Protein AF-A0A553I085-F1 (afdb_monomer_lite)

Radius of gyration: 16.84 Å; chains: 1; bounding box: 34×28×53 Å

Foldseek 3Di:
DKEWEWEAEPLRHTDPAQGWIWDDLCPPPAPPDWYKYWYKYFLADDPQQLVQCVQHQDDVPRDGDPSLVPDDPVSSNRGGSNDPFHAPDSVPGLCDTPCVPGMDGPDMDTDNDPVVSVVVRLVSLVNDPPVSSVVVVVVVPDSRDGTDDDDD

Secondary structure (DSSP, 8-state):
-EEEEEEE-TTS-EEEEEEEEE--TTTT-TTT--EEEEEEEESB--HHHHHHHTTSPPPTT----HHHHTS-HHHHHTSBSS-----S-GGGGGGSSS-TTSEEEEEEEEES-HHHHHHHHHHHHTTS-HHHHHHHHHHHH-TT--S-----

pLDDT: mean 77.74, std 12.59, range [33.53, 89.38]

Structure (mmCIF, N/CA/C/O backbone):
data_AF-A0A553I085-F1
#
_entry.id   AF-A0A553I085-F1
#
loop_
_atom_site.group_PDB
_atom_site.id
_atom_site.type_symbol
_atom_site.label_atom_id
_atom_site.label_alt_id
_atom_site.label_comp_id
_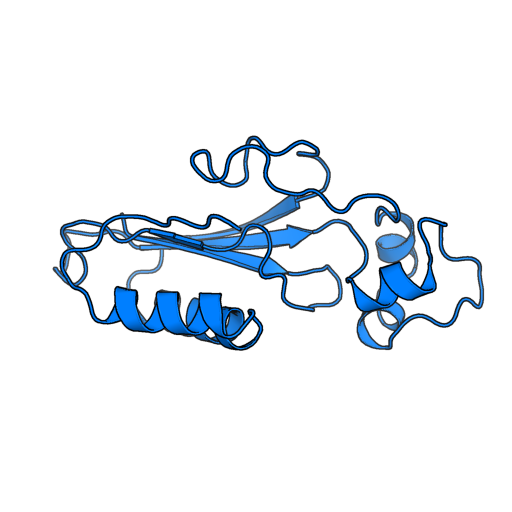atom_site.label_asym_id
_atom_site.label_entity_id
_atom_site.label_seq_id
_atom_site.pdbx_PDB_ins_code
_atom_site.Cartn_x
_atom_site.Cartn_y
_atom_site.Cartn_z
_atom_site.occupancy
_atom_site.B_iso_or_equiv
_atom_site.auth_seq_id
_atom_site.auth_comp_id
_atom_site.auth_asym_id
_atom_site.auth_atom_id
_atom_site.pdbx_PDB_model_num
ATOM 1 N N . MET A 1 1 ? -1.847 -0.517 20.542 1.00 79.69 1 MET A N 1
ATOM 2 C CA . MET A 1 1 ? -1.620 0.330 19.356 1.00 79.69 1 MET A CA 1
ATOM 3 C C . MET A 1 1 ? -2.515 -0.139 18.221 1.00 79.69 1 MET A C 1
ATOM 5 O O . MET A 1 1 ? -2.589 -1.344 18.010 1.00 79.69 1 MET A O 1
ATOM 9 N N . CYS A 1 2 ? -3.238 0.767 17.563 1.00 84.94 2 CYS A N 1
ATOM 10 C CA . CYS A 1 2 ? -3.853 0.484 16.271 1.00 84.94 2 CYS A CA 1
ATOM 11 C C . CYS A 1 2 ? -2.806 0.691 15.175 1.00 84.94 2 CYS A C 1
ATOM 13 O O . CYS A 1 2 ? -2.161 1.737 15.137 1.00 84.94 2 CYS A O 1
ATOM 15 N N . ASN A 1 3 ? -2.661 -0.273 14.277 1.00 86.56 3 ASN A N 1
ATOM 16 C CA . ASN A 1 3 ? -1.740 -0.195 13.149 1.00 86.56 3 ASN A CA 1
ATOM 17 C C . ASN A 1 3 ? -2.532 -0.220 11.855 1.00 86.56 3 ASN A C 1
ATOM 19 O O . ASN A 1 3 ? -3.437 -1.028 11.709 1.00 86.56 3 ASN A O 1
ATOM 23 N N . PHE A 1 4 ? -2.167 0.615 10.897 1.00 87.31 4 PHE A N 1
ATOM 24 C CA . PHE A 1 4 ? -2.707 0.581 9.547 1.00 87.31 4 PHE A CA 1
ATOM 25 C C . PHE A 1 4 ? -1.549 0.581 8.577 1.00 87.31 4 PHE A C 1
ATOM 27 O O . PHE A 1 4 ? -0.594 1.339 8.739 1.00 87.31 4 PHE A O 1
ATOM 34 N N . TRP A 1 5 ? -1.630 -0.241 7.543 1.00 86.75 5 TRP A N 1
ATOM 35 C CA . TRP A 1 5 ? -0.644 -0.205 6.485 1.00 86.75 5 TRP A CA 1
ATOM 36 C C . TRP A 1 5 ? -1.248 -0.518 5.134 1.00 86.75 5 TRP A C 1
ATOM 38 O O . TRP A 1 5 ? -2.017 -1.461 4.965 1.00 86.75 5 TRP A O 1
ATOM 48 N N . ALA A 1 6 ? -0.861 0.271 4.142 1.00 84.88 6 ALA A N 1
ATOM 49 C CA . ALA A 1 6 ? -1.241 0.029 2.766 1.00 84.88 6 ALA A CA 1
ATOM 50 C C . ALA A 1 6 ? -0.002 -0.013 1.888 1.00 84.88 6 ALA A C 1
ATOM 52 O O . ALA A 1 6 ? 0.972 0.713 2.097 1.00 84.88 6 ALA A O 1
ATOM 53 N N . THR A 1 7 ? -0.070 -0.874 0.887 1.00 83.12 7 THR A N 1
ATOM 54 C CA . THR A 1 7 ? 0.963 -1.028 -0.122 1.00 83.12 7 THR A CA 1
ATOM 55 C C . THR A 1 7 ? 0.496 -0.415 -1.430 1.00 83.12 7 THR A C 1
ATOM 57 O O . THR A 1 7 ? -0.664 -0.549 -1.831 1.00 83.12 7 THR A O 1
ATOM 60 N N . SER A 1 8 ? 1.416 0.217 -2.137 1.00 87.25 8 SER A N 1
ATOM 61 C CA . SER A 1 8 ? 1.215 0.683 -3.501 1.00 87.25 8 SER A CA 1
ATOM 62 C C . SER A 1 8 ? 2.361 0.222 -4.394 1.00 87.25 8 SER A C 1
ATOM 64 O O . SER A 1 8 ? 3.411 -0.219 -3.934 1.00 87.25 8 SER A O 1
ATOM 66 N N . PHE A 1 9 ? 2.150 0.279 -5.700 1.00 87.50 9 PHE A N 1
ATOM 67 C CA . PHE A 1 9 ? 3.204 0.181 -6.699 1.00 87.50 9 PHE A CA 1
ATOM 68 C C . PHE A 1 9 ? 3.815 1.570 -6.933 1.00 87.50 9 PHE A C 1
ATOM 70 O O . PHE A 1 9 ? 3.154 2.574 -6.666 1.00 87.50 9 PHE A O 1
ATOM 77 N N . PRO A 1 10 ? 5.022 1.668 -7.516 1.00 88.25 10 PRO A N 1
ATOM 78 C CA . PRO A 1 10 ? 5.696 2.948 -7.752 1.00 88.25 10 PRO A CA 1
ATOM 79 C C . PRO A 1 10 ? 4.874 3.872 -8.647 1.00 88.25 10 PRO A C 1
ATOM 81 O O . PRO A 1 10 ? 4.915 5.084 -8.514 1.00 88.25 10 PRO A O 1
ATOM 84 N N . CYS A 1 11 ? 4.067 3.287 -9.534 1.00 86.94 11 CYS A N 1
ATOM 85 C CA . CYS A 1 11 ? 3.136 4.000 -10.400 1.00 86.94 11 CYS A CA 1
ATOM 86 C C . CYS A 1 11 ? 1.874 4.523 -9.688 1.00 86.94 11 CYS A C 1
ATOM 88 O O . CYS A 1 11 ? 0.915 4.896 -10.359 1.00 86.94 11 CYS A O 1
ATOM 90 N N . GLY A 1 12 ? 1.810 4.452 -8.355 1.00 86.75 12 GLY A N 1
ATOM 91 C CA . GLY A 1 12 ? 0.662 4.872 -7.548 1.00 86.75 12 GLY A CA 1
ATOM 92 C C . GLY A 1 12 ? -0.513 3.893 -7.545 1.00 86.75 12 GLY A C 1
ATOM 93 O O . GLY A 1 12 ? -1.499 4.123 -6.848 1.00 86.75 12 GLY A O 1
ATOM 94 N N . CYS A 1 13 ? -0.430 2.783 -8.289 1.00 85.50 13 CYS A N 1
ATOM 95 C CA . CYS A 1 13 ? -1.480 1.772 -8.242 1.00 85.50 13 CYS A CA 1
ATOM 96 C C . CYS A 1 13 ? -1.536 1.153 -6.838 1.00 85.50 13 CYS A C 1
ATOM 98 O O . CYS A 1 13 ? -0.497 0.759 -6.311 1.00 85.50 13 CYS A O 1
ATOM 100 N N . PRO A 1 14 ? -2.722 1.016 -6.238 1.00 80.94 14 PRO A N 1
ATOM 101 C CA . PRO A 1 14 ? -2.883 0.303 -4.978 1.00 80.94 14 PRO A CA 1
ATOM 102 C C . PRO A 1 14 ? -2.518 -1.174 -5.160 1.00 80.94 14 PRO A C 1
ATOM 104 O O . PRO A 1 14 ? -2.753 -1.775 -6.213 1.00 80.94 14 PRO A O 1
ATOM 107 N N . SER A 1 15 ? -1.979 -1.776 -4.110 1.00 78.25 15 SER A N 1
ATOM 108 C CA . SER A 1 15 ? -1.871 -3.221 -3.981 1.00 78.25 15 SER A CA 1
ATOM 109 C C . SER A 1 15 ? -2.639 -3.645 -2.741 1.00 78.25 15 SER A C 1
ATOM 111 O O . SER A 1 15 ? -2.481 -3.062 -1.672 1.00 78.25 15 SER A O 1
ATOM 113 N N . TRP A 1 16 ? -3.466 -4.678 -2.876 1.00 72.44 16 TRP A N 1
ATOM 114 C CA . TRP A 1 16 ? -4.076 -5.324 -1.716 1.00 72.44 16 TRP A CA 1
ATOM 115 C C . TRP A 1 16 ? -3.106 -6.298 -1.047 1.00 72.44 16 TRP A C 1
ATOM 117 O O . TRP A 1 16 ? -3.158 -6.480 0.168 1.00 72.44 16 TRP A O 1
ATOM 127 N N . ARG A 1 17 ? -2.190 -6.899 -1.825 1.00 72.31 17 ARG A N 1
ATOM 128 C CA . ARG A 1 17 ? -1.168 -7.798 -1.285 1.00 72.31 17 ARG A CA 1
ATOM 129 C C . ARG A 1 17 ? -0.394 -7.030 -0.238 1.00 72.31 17 ARG A C 1
ATOM 131 O O . ARG A 1 17 ? 0.045 -5.924 -0.540 1.00 72.31 17 ARG A O 1
ATOM 138 N N . ASN A 1 18 ? -0.216 -7.622 0.938 1.00 72.56 18 ASN A N 1
ATOM 139 C CA . ASN A 1 18 ? 0.640 -7.088 1.992 1.00 72.56 18 ASN A CA 1
ATOM 140 C C . ASN A 1 18 ? 0.133 -5.819 2.697 1.00 72.56 18 ASN A C 1
ATOM 142 O O . ASN A 1 18 ? 0.889 -5.174 3.416 1.00 72.56 18 ASN A O 1
ATOM 146 N N . SER A 1 19 ? -1.149 -5.485 2.536 1.00 80.38 19 SER A N 1
ATOM 147 C CA . SER A 1 19 ? -1.811 -4.385 3.245 1.00 80.38 19 SER A CA 1
ATOM 148 C C . SER A 1 19 ? -2.740 -4.906 4.349 1.00 80.38 19 SER A C 1
ATOM 150 O O . SER A 1 19 ? -3.299 -5.998 4.235 1.00 80.38 19 SER A O 1
ATOM 152 N N . GLY A 1 20 ? -2.934 -4.148 5.426 1.00 83.06 20 GLY A N 1
ATOM 153 C CA . GLY A 1 20 ? -3.666 -4.627 6.599 1.00 83.06 20 GLY A CA 1
ATOM 154 C C . GLY A 1 20 ? -3.842 -3.582 7.696 1.00 83.06 20 GLY A C 1
ATOM 155 O O . GLY A 1 20 ? -3.395 -2.444 7.575 1.00 83.06 20 GLY A O 1
ATOM 156 N N . TYR A 1 21 ? -4.558 -3.969 8.747 1.00 84.69 21 TYR A N 1
ATOM 157 C CA . TYR A 1 21 ? -4.852 -3.116 9.892 1.00 84.69 21 TYR A CA 1
ATOM 158 C C . TYR A 1 21 ? -5.069 -3.928 11.176 1.00 84.69 21 TYR A C 1
ATOM 160 O O . TYR A 1 21 ? -5.834 -4.887 11.218 1.00 84.69 21 TYR A O 1
ATOM 168 N N . GLU A 1 22 ? -4.471 -3.508 12.274 1.00 84.25 22 GLU A N 1
ATOM 169 C CA . GLU A 1 22 ? -4.657 -4.128 13.578 1.00 84.25 22 GLU A CA 1
ATOM 170 C C . GLU A 1 22 ? -5.330 -3.138 14.506 1.00 84.25 22 GLU A C 1
ATOM 172 O O . GLU A 1 22 ? -4.883 -2.003 14.645 1.00 84.25 22 GLU A O 1
ATOM 177 N N . TYR A 1 23 ? -6.395 -3.575 15.167 1.00 83.75 23 TYR A N 1
ATOM 178 C CA . TYR A 1 23 ? -7.026 -2.793 16.218 1.00 83.75 23 TYR A CA 1
ATOM 179 C C . TYR A 1 23 ? -6.479 -3.180 17.590 1.00 83.75 23 TYR A C 1
ATOM 181 O O . TYR A 1 23 ? -6.323 -4.363 17.904 1.00 83.75 23 TYR A O 1
ATOM 189 N N . CYS A 1 24 ? -6.214 -2.167 18.414 1.00 82.19 24 CYS A N 1
ATOM 190 C CA . CYS A 1 24 ? -5.946 -2.343 19.836 1.00 82.19 24 CYS A CA 1
ATOM 191 C C . CYS A 1 24 ? -7.244 -2.619 20.606 1.00 82.19 24 CYS A C 1
ATOM 193 O O . CYS A 1 24 ? -8.333 -2.290 20.141 1.00 82.19 24 CYS A O 1
ATOM 195 N N . ALA A 1 25 ? -7.118 -3.162 21.819 1.00 81.50 25 ALA A N 1
ATOM 196 C CA . ALA A 1 25 ? -8.258 -3.366 22.715 1.00 81.50 25 ALA A CA 1
ATOM 197 C C . ALA A 1 25 ? -8.946 -2.047 23.123 1.00 81.50 25 ALA A C 1
ATOM 199 O O . ALA A 1 25 ? -10.161 -2.016 23.241 1.00 81.50 25 ALA A O 1
ATOM 200 N N . HIS A 1 26 ? -8.165 -0.974 23.267 1.00 79.19 26 HIS A N 1
ATOM 201 C CA . HIS A 1 26 ? -8.597 0.356 23.715 1.00 79.19 26 HIS A CA 1
ATOM 202 C C . HIS A 1 26 ? -8.947 1.293 22.543 1.00 79.19 26 HIS A C 1
ATOM 204 O O . HIS A 1 26 ? -8.699 2.497 22.585 1.00 79.19 26 HIS A O 1
ATOM 210 N N . ARG A 1 27 ? -9.414 0.751 21.408 1.00 78.62 27 ARG A N 1
ATOM 211 C CA . ARG A 1 27 ? -9.651 1.556 20.200 1.00 78.62 27 ARG A CA 1
ATOM 212 C C . ARG A 1 27 ? -10.793 2.545 20.448 1.00 78.62 27 ARG A C 1
ATOM 214 O O . ARG A 1 27 ? -11.932 2.132 20.639 1.00 78.62 27 ARG A O 1
ATOM 221 N N . GLY A 1 28 ? -10.499 3.838 20.320 1.00 68.69 28 GLY A N 1
ATOM 222 C CA . GLY A 1 28 ? -11.465 4.916 20.552 1.00 68.69 28 GLY A CA 1
ATOM 223 C C . GLY A 1 28 ? -11.486 5.434 21.991 1.00 68.69 28 GLY A C 1
ATOM 224 O O . GLY A 1 28 ? -12.260 6.339 22.276 1.00 68.69 28 GLY A O 1
ATOM 225 N N . GLU A 1 29 ? -10.637 4.897 22.871 1.00 76.94 29 GLU A N 1
ATOM 226 C CA . GLU A 1 29 ? -10.378 5.461 24.197 1.00 76.94 29 GLU A CA 1
ATOM 227 C C . GLU A 1 29 ? -9.230 6.475 24.095 1.00 76.94 29 GLU A C 1
ATOM 229 O O . GLU A 1 29 ? -8.108 6.137 23.698 1.00 76.94 29 GLU A O 1
ATOM 234 N N . GLU A 1 30 ? -9.527 7.737 24.407 1.00 70.50 30 GLU A N 1
ATOM 235 C CA . GLU A 1 30 ? -8.578 8.846 24.307 1.00 70.50 30 GLU A CA 1
ATOM 236 C C . GLU A 1 30 ? -7.384 8.634 25.254 1.00 70.50 30 GLU A C 1
ATOM 238 O O . GLU A 1 30 ? -7.542 8.236 26.406 1.00 70.50 30 GLU A O 1
ATOM 243 N N . GLY A 1 31 ? -6.164 8.830 24.746 1.00 73.25 31 GLY A N 1
ATOM 244 C CA . GLY A 1 31 ? -4.924 8.666 25.515 1.00 73.25 31 GLY A CA 1
ATOM 245 C C . GLY A 1 31 ? -4.470 7.220 25.777 1.00 73.25 31 GLY A C 1
ATOM 246 O O . GLY A 1 31 ? -3.312 7.018 26.135 1.00 73.25 31 GLY A O 1
ATOM 247 N N . LEU A 1 32 ? -5.315 6.206 25.548 1.00 79.50 32 LEU A N 1
ATOM 248 C CA . LEU A 1 32 ? -5.002 4.797 25.854 1.00 79.50 32 LEU A CA 1
ATOM 249 C C . LEU A 1 32 ? -4.588 3.960 24.635 1.00 79.50 32 LEU A C 1
ATOM 251 O O . LEU A 1 32 ? -4.077 2.845 24.778 1.00 79.50 32 LEU A O 1
ATOM 255 N N . CYS A 1 33 ? -4.769 4.479 23.419 1.00 78.06 33 CYS A N 1
ATOM 256 C CA . CYS A 1 33 ? -4.350 3.791 22.206 1.00 78.06 33 CYS A CA 1
ATOM 257 C C . CYS A 1 33 ? -3.626 4.711 21.224 1.00 78.06 33 CYS A C 1
ATOM 259 O O . CYS A 1 33 ? -4.186 5.661 20.692 1.00 78.06 33 CYS A O 1
ATOM 261 N N . THR A 1 34 ? -2.377 4.364 20.918 1.00 84.75 34 THR A N 1
ATOM 262 C CA . THR A 1 34 ? -1.603 4.988 19.843 1.00 84.75 34 THR A CA 1
ATOM 263 C C . THR A 1 34 ? -2.040 4.461 18.481 1.00 84.75 34 THR A C 1
ATOM 265 O O . THR A 1 34 ? -2.357 3.273 18.351 1.00 84.75 34 THR A O 1
ATOM 268 N N . VAL A 1 35 ? -2.028 5.318 17.458 1.00 86.69 35 VAL A N 1
ATOM 269 C CA . VAL A 1 35 ? -2.345 4.950 16.072 1.00 86.69 35 VAL A CA 1
ATOM 270 C C . VAL A 1 35 ? -1.108 5.147 15.201 1.00 86.69 35 VAL A C 1
ATOM 272 O O . VAL A 1 35 ? -0.473 6.197 15.239 1.00 86.69 35 VAL A O 1
ATOM 275 N N . THR A 1 36 ? -0.743 4.128 14.426 1.00 88.75 36 THR A N 1
ATOM 276 C CA . THR A 1 36 ? 0.393 4.185 13.497 1.00 88.75 36 THR A CA 1
ATOM 277 C C . THR A 1 36 ? -0.062 3.846 12.091 1.00 88.75 36 THR A C 1
ATOM 279 O O . THR A 1 36 ? -0.778 2.867 11.875 1.00 88.75 36 THR A O 1
ATOM 282 N N . LEU A 1 37 ? 0.381 4.647 11.130 1.00 88.50 37 LEU A N 1
ATOM 283 C CA . LEU A 1 37 ? 0.120 4.465 9.717 1.00 88.50 37 LEU A CA 1
ATOM 284 C C . LEU A 1 37 ? 1.435 4.243 8.979 1.00 88.50 37 LEU A C 1
ATOM 286 O O . LEU A 1 37 ? 2.349 5.061 9.047 1.00 88.50 37 LEU A O 1
ATOM 290 N N . LYS A 1 38 ? 1.522 3.128 8.258 1.00 87.25 38 LYS A N 1
ATOM 291 C CA . LYS A 1 38 ? 2.710 2.739 7.502 1.00 87.25 38 LYS A CA 1
ATOM 292 C C . LYS A 1 38 ? 2.388 2.671 6.017 1.00 87.25 38 LYS A C 1
ATOM 294 O O . LYS A 1 38 ? 1.488 1.948 5.583 1.00 87.25 38 LYS A O 1
ATOM 299 N N . LYS A 1 39 ? 3.126 3.428 5.215 1.00 87.38 39 LYS A N 1
ATOM 300 C CA . LYS A 1 39 ? 2.994 3.431 3.757 1.00 87.38 39 LYS A CA 1
ATOM 301 C C . LYS A 1 39 ? 4.120 2.596 3.177 1.00 87.38 39 LYS A C 1
ATOM 303 O O . LYS A 1 39 ? 5.291 2.869 3.430 1.00 87.38 39 LYS A O 1
ATOM 308 N N . TYR A 1 40 ? 3.768 1.601 2.376 1.00 85.88 40 TYR A N 1
ATOM 309 C CA . TYR A 1 40 ? 4.732 0.729 1.718 1.00 85.88 40 TYR A CA 1
ATOM 310 C C . TYR A 1 40 ? 4.649 0.863 0.201 1.00 85.88 40 TYR A C 1
ATOM 312 O O . TYR A 1 40 ? 3.563 0.993 -0.362 1.00 85.88 40 TYR A O 1
ATOM 320 N N . VAL A 1 41 ? 5.794 0.768 -0.469 1.00 86.25 41 VAL A N 1
ATOM 321 C CA . VAL A 1 41 ? 5.893 0.758 -1.930 1.00 86.25 41 VAL A CA 1
ATOM 322 C C . VAL A 1 41 ? 6.597 -0.504 -2.405 1.00 86.25 41 VAL A C 1
ATOM 324 O O . VAL A 1 41 ? 7.689 -0.846 -1.953 1.00 86.25 41 VAL A O 1
ATOM 327 N N . TRP A 1 42 ? 5.978 -1.185 -3.359 1.00 84.31 42 TRP A N 1
ATOM 328 C CA . TRP A 1 42 ? 6.554 -2.300 -4.094 1.00 84.31 42 TRP A CA 1
ATOM 329 C C . TRP A 1 42 ? 7.605 -1.820 -5.098 1.00 84.31 42 TRP A C 1
ATOM 331 O O . TRP A 1 42 ? 7.317 -0.965 -5.917 1.00 84.31 42 TRP A O 1
ATOM 341 N N . LYS A 1 43 ? 8.787 -2.428 -5.158 1.00 85.44 43 LYS A N 1
ATOM 342 C CA . LYS A 1 43 ? 9.793 -2.241 -6.223 1.00 85.44 43 LYS A CA 1
ATOM 343 C C . LYS A 1 43 ? 9.571 -3.222 -7.380 1.00 85.44 43 LYS A C 1
ATOM 345 O O . LYS A 1 43 ? 10.485 -3.901 -7.843 1.00 85.44 43 LYS A O 1
ATOM 350 N N . THR A 1 44 ? 8.330 -3.324 -7.838 1.00 85.75 44 THR A N 1
ATOM 351 C CA . THR A 1 44 ? 7.934 -4.144 -8.991 1.00 85.75 44 THR A CA 1
ATOM 352 C C . THR A 1 44 ? 6.885 -3.405 -9.816 1.00 85.75 44 THR A C 1
ATOM 354 O O . THR A 1 44 ? 6.269 -2.439 -9.356 1.00 85.75 44 THR A O 1
ATOM 357 N N . PHE A 1 45 ? 6.689 -3.838 -11.058 1.00 86.88 45 PHE A N 1
ATOM 358 C CA . PHE A 1 45 ? 5.638 -3.309 -11.923 1.00 86.88 45 PHE A CA 1
ATOM 359 C C . PHE A 1 45 ? 4.241 -3.669 -11.389 1.00 86.88 45 PHE A C 1
ATOM 361 O O . PHE A 1 45 ? 4.032 -4.736 -10.808 1.00 86.88 45 PHE A O 1
ATOM 368 N N . CYS A 1 46 ? 3.245 -2.810 -11.635 1.00 87.31 46 CYS A N 1
ATOM 369 C CA . CYS A 1 46 ? 1.860 -3.134 -11.282 1.00 87.31 46 CYS A CA 1
ATOM 370 C C . CYS A 1 46 ? 1.357 -4.368 -12.065 1.00 87.31 46 CYS A C 1
ATOM 372 O O . CYS A 1 46 ? 1.909 -4.695 -13.120 1.00 87.31 46 CYS A O 1
ATOM 374 N N . PRO A 1 47 ? 0.294 -5.060 -11.610 1.00 84.50 47 PRO A N 1
ATOM 375 C CA . PRO A 1 47 ? -0.185 -6.291 -12.241 1.00 84.50 47 PRO A CA 1
ATOM 376 C C . PRO A 1 47 ? -0.473 -6.130 -13.737 1.00 84.50 47 PRO A C 1
ATOM 378 O O . PRO A 1 47 ? -0.073 -6.979 -14.528 1.00 84.50 47 PRO A O 1
ATOM 381 N N . ARG A 1 48 ? -1.067 -4.999 -14.142 1.00 86.50 48 ARG A N 1
ATOM 382 C CA . ARG A 1 48 ? -1.368 -4.703 -15.550 1.00 86.50 48 ARG A CA 1
ATOM 383 C C . ARG A 1 48 ? -0.103 -4.578 -16.403 1.00 86.50 48 ARG A C 1
ATOM 385 O O . ARG A 1 48 ? -0.053 -5.095 -17.512 1.00 86.50 48 ARG A O 1
ATOM 392 N N . ALA A 1 49 ? 0.932 -3.917 -15.888 1.00 88.12 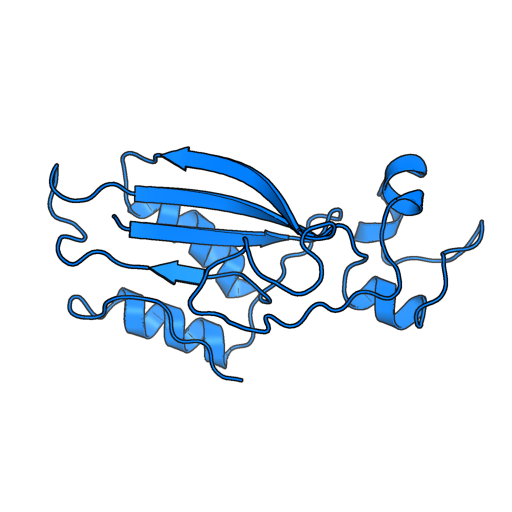49 ALA A N 1
ATOM 393 C CA . ALA A 1 49 ? 2.212 -3.807 -16.583 1.00 88.12 49 ALA A CA 1
ATOM 394 C C . ALA A 1 49 ? 2.936 -5.161 -16.639 1.00 88.12 49 ALA A C 1
ATOM 396 O O . ALA A 1 49 ? 3.500 -5.514 -17.670 1.00 88.12 49 ALA A O 1
ATOM 397 N N . ARG A 1 50 ? 2.857 -5.966 -15.573 1.00 85.44 50 ARG A N 1
ATOM 398 C CA . ARG A 1 50 ? 3.452 -7.312 -15.537 1.00 85.44 50 ARG A CA 1
ATOM 399 C C . ARG A 1 50 ? 2.799 -8.281 -16.516 1.00 85.44 50 ARG A C 1
ATOM 401 O O . ARG A 1 50 ? 3.518 -9.025 -17.173 1.00 85.44 50 ARG A O 1
ATOM 408 N N . GLN A 1 51 ? 1.475 -8.238 -16.659 1.00 84.31 51 GLN A N 1
ATOM 409 C CA . GLN A 1 51 ? 0.754 -9.032 -17.663 1.00 84.31 51 GLN A CA 1
ATOM 410 C C . GLN A 1 51 ? 1.272 -8.763 -19.083 1.00 84.31 51 GLN A C 1
ATOM 412 O O . GLN A 1 51 ? 1.412 -9.693 -19.875 1.00 84.31 51 GLN A O 1
ATOM 417 N N . LEU A 1 52 ? 1.617 -7.507 -19.387 1.00 85.31 52 LEU A N 1
ATOM 418 C CA . LEU A 1 52 ? 2.198 -7.124 -20.675 1.00 85.31 52 LEU A CA 1
ATOM 419 C C . LEU A 1 52 ? 3.668 -7.545 -20.803 1.00 85.31 52 LEU A C 1
ATOM 421 O O . LEU A 1 52 ? 4.078 -8.034 -21.851 1.00 85.31 52 LEU A O 1
ATOM 425 N N . LEU A 1 53 ? 4.454 -7.394 -19.734 1.00 85.31 53 LEU A N 1
ATOM 426 C CA . LEU A 1 53 ? 5.883 -7.721 -19.724 1.00 85.31 53 LEU A CA 1
ATOM 427 C C . LEU A 1 53 ? 6.175 -9.229 -19.681 1.00 85.31 53 LEU A C 1
ATOM 429 O O . LEU A 1 53 ? 7.255 -9.649 -20.092 1.00 85.31 53 LEU A O 1
ATOM 433 N N . ARG A 1 54 ? 5.242 -10.052 -19.181 1.00 84.06 54 ARG A N 1
ATOM 434 C CA . ARG A 1 54 ? 5.372 -11.520 -19.067 1.00 84.06 54 ARG A CA 1
ATOM 435 C C . ARG A 1 54 ? 6.706 -11.957 -18.437 1.00 84.06 54 ARG A C 1
ATOM 437 O O . ARG A 1 54 ? 7.382 -12.852 -18.938 1.00 84.06 54 ARG A O 1
ATOM 444 N N . GLY A 1 55 ? 7.121 -11.273 -17.369 1.00 81.44 55 GLY A N 1
ATOM 445 C CA . GLY A 1 55 ? 8.364 -11.567 -16.643 1.00 81.44 55 GLY A CA 1
ATOM 446 C C . GLY A 1 55 ? 9.655 -11.051 -17.293 1.00 81.44 55 GLY A C 1
ATOM 447 O O . GLY A 1 55 ? 10.734 -11.247 -16.730 1.00 81.44 55 GLY A O 1
ATOM 448 N N . LYS A 1 56 ? 9.572 -10.384 -18.450 1.00 83.62 56 LYS A N 1
ATOM 449 C CA . LYS A 1 56 ? 10.726 -9.842 -19.182 1.00 83.62 56 LYS A CA 1
ATOM 450 C C . LYS A 1 56 ? 10.952 -8.358 -18.854 1.00 83.62 56 LYS A C 1
ATOM 452 O O . LYS A 1 56 ? 9.986 -7.647 -18.572 1.00 83.62 56 LYS A O 1
ATOM 457 N N . PRO A 1 57 ? 12.204 -7.870 -18.890 1.00 82.69 57 PRO A N 1
ATOM 458 C CA . PRO A 1 57 ? 12.481 -6.448 -18.720 1.00 82.69 57 PRO A CA 1
ATOM 459 C C . PRO A 1 57 ? 11.895 -5.629 -19.888 1.00 82.69 57 PRO A C 1
ATOM 461 O O . PRO A 1 57 ? 11.867 -6.118 -21.024 1.00 82.69 57 PRO A O 1
ATOM 464 N N . PRO A 1 58 ? 11.426 -4.391 -19.640 1.00 81.38 58 PRO A N 1
ATOM 465 C CA . PRO A 1 58 ? 10.921 -3.515 -20.692 1.00 81.38 58 PRO A CA 1
ATOM 466 C C . PRO A 1 58 ? 12.049 -3.127 -21.655 1.00 81.38 58 PRO A C 1
ATOM 468 O O . PRO A 1 58 ? 13.089 -2.621 -21.239 1.00 81.38 58 PRO A O 1
ATOM 471 N N . LYS A 1 59 ? 11.831 -3.331 -22.956 1.00 82.69 59 LYS A N 1
ATOM 472 C CA . LYS A 1 59 ? 12.713 -2.811 -24.012 1.00 82.69 59 LYS A CA 1
ATOM 473 C C . LYS A 1 59 ? 12.370 -1.347 -24.326 1.00 82.69 59 LYS A C 1
ATOM 475 O O . LYS A 1 59 ? 11.213 -0.955 -24.119 1.00 82.69 59 LYS A O 1
ATOM 480 N N . PRO A 1 60 ? 13.303 -0.550 -24.877 1.00 76.50 60 PRO A N 1
ATOM 481 C CA . PRO A 1 60 ? 12.976 0.760 -25.440 1.00 76.50 60 PRO A CA 1
ATOM 482 C C . PRO A 1 60 ? 11.781 0.659 -26.403 1.00 76.50 60 PRO A C 1
ATOM 484 O O . PRO A 1 60 ? 11.720 -0.258 -27.218 1.00 76.50 60 PRO A O 1
ATOM 487 N N . GLY A 1 61 ? 10.789 1.543 -26.257 1.00 76.00 61 GLY A N 1
ATOM 488 C CA . GLY A 1 61 ? 9.558 1.523 -27.063 1.00 76.00 61 GLY A CA 1
ATOM 489 C C . GLY A 1 61 ? 8.460 0.551 -26.598 1.00 76.00 61 GLY A C 1
ATOM 490 O O . GLY A 1 61 ? 7.389 0.511 -27.202 1.00 76.00 61 GLY A O 1
ATOM 491 N N . THR A 1 62 ? 8.665 -0.208 -25.513 1.00 82.31 62 THR A N 1
ATOM 492 C CA . THR A 1 62 ? 7.607 -1.064 -24.943 1.00 82.31 62 THR A CA 1
ATOM 493 C C . THR A 1 62 ? 6.424 -0.215 -24.477 1.00 82.31 62 THR A C 1
ATOM 495 O O . THR A 1 62 ? 6.571 0.647 -23.609 1.00 82.31 62 THR A O 1
ATOM 498 N N . ARG A 1 63 ? 5.225 -0.495 -25.000 1.00 84.12 63 ARG A N 1
ATOM 499 C CA . ARG A 1 63 ? 3.988 0.152 -24.544 1.00 84.12 63 ARG A CA 1
ATOM 500 C C . ARG A 1 63 ? 3.578 -0.400 -23.178 1.00 84.12 63 ARG A C 1
ATOM 502 O O . ARG A 1 63 ? 3.024 -1.492 -23.076 1.00 84.12 63 ARG A O 1
ATOM 509 N N . LEU A 1 64 ? 3.865 0.362 -22.126 1.00 86.25 64 LEU A N 1
ATOM 510 C CA . LEU A 1 64 ? 3.380 0.105 -20.770 1.00 86.25 64 LEU A CA 1
ATOM 511 C C . LEU A 1 64 ? 2.013 0.773 -20.544 1.00 86.25 64 LEU A C 1
ATOM 513 O O . LEU A 1 64 ? 1.671 1.726 -21.246 1.00 86.25 64 LEU A O 1
ATOM 517 N N . PRO A 1 65 ? 1.231 0.326 -19.544 1.00 87.94 65 PRO A N 1
ATOM 518 C CA . PRO A 1 65 ? 0.040 1.050 -19.120 1.00 87.94 65 PRO A CA 1
ATOM 519 C C . PRO A 1 65 ? 0.421 2.469 -18.676 1.00 87.94 65 PRO A C 1
ATOM 521 O O . PRO A 1 65 ? 1.494 2.618 -18.084 1.00 87.94 65 PRO A O 1
ATOM 524 N N . PRO A 1 66 ? -0.448 3.481 -18.865 1.00 88.25 66 PRO A N 1
ATOM 525 C CA . PRO A 1 66 ? -0.110 4.882 -18.598 1.00 88.25 66 PRO A CA 1
ATOM 526 C C . PRO A 1 66 ? 0.523 5.123 -17.222 1.00 88.25 66 PRO A C 1
ATOM 528 O O . PRO A 1 66 ? 1.546 5.791 -17.124 1.00 88.25 66 PRO A O 1
ATOM 531 N N . CYS A 1 67 ? 0.003 4.484 -16.168 1.00 88.19 67 CYS A N 1
ATOM 532 C CA . CYS A 1 67 ? 0.545 4.614 -14.814 1.00 88.19 67 CYS A CA 1
ATOM 533 C C . CYS A 1 67 ? 2.029 4.215 -14.714 1.00 88.19 67 CYS A C 1
ATOM 535 O O . CYS A 1 67 ? 2.820 4.932 -14.111 1.00 88.19 67 CYS A O 1
ATOM 537 N N . CYS A 1 68 ? 2.433 3.091 -15.313 1.00 86.06 68 CYS A N 1
ATOM 538 C CA . CYS A 1 68 ? 3.833 2.658 -15.334 1.00 86.06 68 CYS A CA 1
ATOM 539 C C . CYS A 1 68 ? 4.639 3.325 -16.455 1.00 86.06 68 CYS A C 1
ATOM 541 O O . CYS A 1 68 ? 5.860 3.378 -16.362 1.00 86.06 68 CYS A O 1
ATOM 543 N N . GLY A 1 69 ? 3.983 3.804 -17.514 1.00 85.31 69 GLY A N 1
ATOM 544 C CA . GLY A 1 69 ? 4.602 4.549 -18.609 1.00 85.31 69 GLY A CA 1
ATOM 545 C C . GLY A 1 69 ? 5.111 5.923 -18.174 1.00 85.31 69 GLY A C 1
ATOM 546 O O . GLY A 1 69 ? 6.176 6.326 -18.630 1.00 85.31 69 GLY A O 1
ATOM 547 N N . ASN A 1 70 ? 4.397 6.565 -17.245 1.00 86.50 70 ASN A N 1
ATOM 548 C CA . ASN A 1 70 ? 4.726 7.879 -16.684 1.00 86.50 70 ASN A CA 1
ATOM 549 C C . ASN A 1 70 ? 5.858 7.846 -15.645 1.00 86.50 70 ASN A C 1
ATOM 551 O O . ASN A 1 70 ? 6.315 8.899 -15.213 1.00 86.50 70 ASN A O 1
ATOM 555 N N . LEU A 1 71 ? 6.303 6.658 -15.226 1.00 86.88 71 LEU A N 1
ATOM 556 C CA . LEU A 1 71 ? 7.485 6.534 -14.379 1.00 86.88 71 LEU A CA 1
ATOM 557 C C . LEU A 1 71 ? 8.735 6.935 -15.166 1.00 86.88 71 LEU A C 1
ATOM 559 O O . LEU A 1 71 ? 8.895 6.570 -16.335 1.00 86.88 71 LEU A O 1
ATOM 563 N N . ASP A 1 72 ? 9.654 7.626 -14.502 1.00 86.94 72 ASP A N 1
ATOM 564 C CA . ASP A 1 72 ? 10.944 7.989 -15.071 1.00 86.94 72 ASP A CA 1
ATOM 565 C C . ASP A 1 72 ? 11.753 6.736 -15.462 1.00 86.94 72 ASP A C 1
ATOM 567 O O . ASP A 1 72 ? 11.586 5.635 -14.920 1.00 86.94 72 ASP A O 1
ATOM 571 N N . ALA A 1 73 ? 12.613 6.869 -16.477 1.00 83.44 73 ALA A N 1
ATOM 572 C CA . ALA A 1 73 ? 13.413 5.749 -16.976 1.00 83.44 73 ALA A CA 1
ATOM 573 C C . ALA A 1 73 ? 14.316 5.109 -15.893 1.00 83.44 73 ALA A C 1
ATOM 575 O O . ALA A 1 73 ? 14.320 3.876 -15.818 1.00 83.44 73 ALA A O 1
ATOM 576 N N . PRO A 1 74 ? 15.000 5.880 -15.019 1.00 85.44 74 PRO A N 1
ATOM 577 C CA . PRO A 1 74 ? 15.777 5.320 -13.912 1.00 85.44 74 PRO A CA 1
ATOM 578 C C . PRO A 1 74 ? 14.949 4.469 -12.944 1.00 85.44 74 PRO A C 1
ATOM 580 O O . PRO A 1 74 ? 15.360 3.357 -12.606 1.00 85.44 74 PRO A O 1
ATOM 583 N N . THR A 1 75 ? 13.776 4.947 -12.519 1.00 83.88 75 THR A N 1
ATOM 584 C CA . THR A 1 75 ? 12.885 4.184 -11.634 1.00 83.88 75 THR A CA 1
ATOM 585 C C . THR A 1 75 ? 12.430 2.897 -12.306 1.00 83.88 75 THR A C 1
ATOM 587 O O . THR A 1 75 ? 12.529 1.834 -11.696 1.00 83.8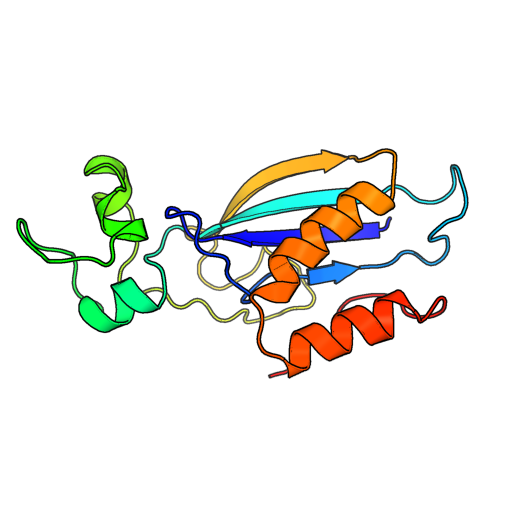8 75 THR A O 1
ATOM 590 N N . ARG A 1 76 ? 12.006 2.952 -13.578 1.00 85.81 76 ARG A N 1
ATOM 591 C CA . ARG A 1 76 ? 11.564 1.760 -14.330 1.00 85.81 76 ARG A CA 1
ATOM 592 C C . ARG A 1 76 ? 12.653 0.702 -14.464 1.00 85.81 76 ARG A C 1
ATOM 594 O O . ARG A 1 76 ? 12.342 -0.480 -14.350 1.00 85.81 76 ARG A O 1
ATOM 601 N N . ALA A 1 77 ? 13.902 1.109 -14.680 1.00 82.81 77 ALA A N 1
ATOM 602 C CA . ALA A 1 77 ? 15.029 0.187 -14.809 1.00 82.81 77 ALA A CA 1
ATOM 603 C C . ALA A 1 77 ? 15.324 -0.584 -13.508 1.00 82.81 77 ALA A C 1
ATOM 605 O O . ALA A 1 77 ? 15.820 -1.706 -13.557 1.00 82.81 77 ALA A O 1
ATOM 606 N N . LYS A 1 78 ? 14.987 -0.004 -12.348 1.00 83.06 78 LYS A N 1
ATOM 607 C CA . LYS A 1 78 ? 15.183 -0.613 -11.022 1.00 83.06 78 LYS A CA 1
ATOM 608 C C . LYS A 1 78 ? 14.025 -1.517 -10.583 1.00 83.06 78 LYS A C 1
ATOM 610 O O . LYS A 1 78 ? 14.126 -2.153 -9.535 1.00 83.06 78 LYS A O 1
ATOM 615 N N . LEU A 1 79 ? 12.918 -1.563 -11.331 1.00 85.06 79 LEU A N 1
ATOM 616 C CA . LEU A 1 79 ? 11.762 -2.382 -10.966 1.00 85.06 79 LEU A CA 1
ATOM 617 C C . LEU A 1 79 ? 11.969 -3.838 -11.353 1.00 85.06 79 LEU A C 1
ATOM 619 O O . LEU A 1 79 ? 12.297 -4.167 -12.492 1.00 85.06 79 LEU A O 1
ATOM 623 N N . CYS A 1 80 ? 11.670 -4.731 -10.415 1.00 83.00 80 CYS A N 1
ATOM 624 C CA . CYS A 1 80 ? 11.656 -6.148 -10.708 1.00 83.00 80 CYS A CA 1
ATOM 625 C C . CYS A 1 80 ? 10.486 -6.498 -11.636 1.00 83.00 80 CYS A C 1
ATOM 627 O O . CYS A 1 80 ? 9.352 -6.069 -11.433 1.00 83.00 80 CYS A O 1
ATOM 629 N N . CYS A 1 81 ? 10.755 -7.312 -12.654 1.00 79.38 81 CYS A N 1
ATOM 630 C CA . CYS A 1 81 ? 9.747 -7.809 -13.592 1.00 79.38 81 CYS A CA 1
ATOM 631 C C . CYS A 1 81 ? 9.256 -9.228 -13.260 1.00 79.38 81 CYS A C 1
ATOM 633 O O . CYS A 1 81 ? 8.224 -9.646 -13.779 1.00 79.38 81 CYS A O 1
ATOM 635 N N . LYS A 1 82 ? 9.966 -9.955 -12.386 1.00 72.12 82 LYS A N 1
ATOM 636 C CA . LYS A 1 82 ? 9.673 -11.355 -12.025 1.00 72.12 82 LYS A CA 1
ATOM 637 C C . LYS A 1 82 ? 8.960 -11.515 -10.683 1.00 72.12 82 LYS A C 1
ATOM 639 O O . LYS A 1 82 ? 8.366 -12.554 -10.427 1.00 72.12 82 LYS A O 1
ATOM 644 N N . CYS A 1 83 ? 9.047 -10.516 -9.812 1.00 70.69 83 CYS A N 1
ATOM 645 C CA . CYS A 1 83 ? 8.575 -10.647 -8.444 1.00 70.69 83 CYS A CA 1
ATOM 646 C C . CYS A 1 83 ? 7.053 -10.470 -8.357 1.00 70.69 83 CYS A C 1
ATOM 648 O O . CYS A 1 83 ? 6.507 -9.468 -8.834 1.00 70.69 83 CYS A O 1
ATOM 650 N N . ASP A 1 84 ? 6.391 -11.442 -7.728 1.00 61.22 84 ASP A N 1
ATOM 651 C CA . ASP A 1 84 ? 4.978 -11.404 -7.346 1.00 61.22 84 ASP A CA 1
ATOM 652 C C . ASP A 1 84 ? 4.782 -11.552 -5.835 1.00 61.22 84 ASP A C 1
ATOM 654 O O . ASP A 1 84 ? 3.678 -11.893 -5.442 1.00 61.22 84 ASP A O 1
ATOM 658 N N . SER A 1 85 ? 5.818 -11.328 -5.003 1.00 57.81 85 SER A N 1
ATOM 659 C CA . SER A 1 85 ? 5.913 -11.881 -3.638 1.00 57.81 85 SER A CA 1
ATOM 660 C C . SER A 1 85 ? 4.558 -12.003 -2.949 1.00 57.81 85 SER A C 1
ATOM 662 O O . SER A 1 85 ? 3.944 -11.021 -2.528 1.00 57.81 85 SER A O 1
ATOM 664 N N . THR A 1 86 ? 4.076 -13.235 -2.874 1.00 49.34 86 THR A N 1
ATOM 665 C CA . THR A 1 86 ? 3.052 -13.628 -1.924 1.00 49.34 86 THR A CA 1
ATOM 666 C C . THR A 1 86 ? 3.686 -13.610 -0.531 1.00 49.34 86 THR A C 1
ATOM 668 O O . THR A 1 86 ? 4.848 -14.006 -0.392 1.00 49.34 86 THR A O 1
ATOM 671 N N . PRO A 1 87 ? 2.987 -13.107 0.498 1.00 50.38 87 PRO A N 1
ATOM 672 C CA . PRO A 1 87 ? 3.464 -13.229 1.870 1.00 50.38 87 PRO A CA 1
ATOM 673 C C . PRO A 1 87 ? 3.573 -14.716 2.221 1.00 50.38 87 PRO A C 1
ATOM 675 O O . PRO A 1 87 ? 2.622 -15.468 2.015 1.00 50.38 87 PRO A O 1
ATOM 678 N N . THR A 1 88 ? 4.730 -15.142 2.722 1.00 48.84 88 THR A N 1
ATOM 679 C CA . THR A 1 88 ? 4.914 -16.482 3.297 1.00 48.84 88 THR A CA 1
ATOM 680 C C . THR A 1 88 ? 4.338 -16.572 4.706 1.00 48.84 88 THR A C 1
ATOM 682 O O . THR A 1 88 ? 3.889 -17.642 5.099 1.00 48.84 88 THR A O 1
ATOM 685 N N . ASP A 1 89 ? 4.279 -15.448 5.428 1.00 48.75 89 ASP A N 1
ATOM 686 C CA . ASP A 1 89 ? 3.660 -15.361 6.748 1.00 48.75 89 ASP A CA 1
ATOM 687 C C . ASP A 1 89 ? 3.016 -13.980 6.971 1.00 48.75 89 ASP A C 1
ATOM 689 O O . ASP A 1 89 ? 3.694 -12.965 7.145 1.00 48.75 89 ASP A O 1
ATOM 693 N N . ALA A 1 90 ? 1.682 -13.926 6.948 1.00 48.59 90 ALA A N 1
ATOM 694 C CA . ALA A 1 90 ? 0.917 -12.698 7.172 1.00 48.59 90 ALA A CA 1
ATOM 695 C C . ALA A 1 90 ? 0.959 -12.210 8.635 1.00 48.59 90 ALA A C 1
ATOM 697 O O . ALA A 1 90 ? 0.601 -11.060 8.888 1.00 48.59 90 ALA A O 1
ATOM 698 N N . SER A 1 91 ? 1.387 -13.057 9.580 1.00 48.47 91 SER A N 1
ATOM 699 C CA . SER A 1 91 ? 1.392 -12.758 11.018 1.00 48.47 91 SER A CA 1
ATOM 700 C C . SER A 1 91 ? 2.605 -11.942 11.479 1.00 48.47 91 SER A C 1
ATOM 702 O O . SER A 1 91 ? 2.556 -11.323 12.537 1.00 48.47 91 SER A O 1
ATOM 704 N N . GLN A 1 92 ? 3.672 -11.883 10.675 1.00 49.03 92 GLN A N 1
ATOM 705 C CA . GLN A 1 92 ? 4.939 -11.236 11.051 1.00 49.03 92 GLN A CA 1
ATOM 706 C C . GLN A 1 92 ? 5.128 -9.831 10.464 1.00 49.03 92 GLN A C 1
ATOM 708 O O . GLN A 1 92 ? 6.184 -9.214 10.621 1.00 49.03 92 GLN A O 1
ATOM 713 N N . GLY A 1 93 ? 4.101 -9.300 9.795 1.00 50.66 93 GLY A N 1
ATOM 714 C CA . GLY A 1 93 ? 4.179 -8.001 9.142 1.00 50.66 93 GLY A CA 1
ATOM 715 C C . GLY A 1 93 ? 5.193 -7.960 7.982 1.00 50.66 93 GLY A C 1
ATOM 716 O O . GLY A 1 93 ? 5.752 -8.978 7.577 1.00 50.66 93 GLY A O 1
ATOM 717 N N . PRO A 1 94 ? 5.429 -6.775 7.399 1.00 53.94 94 PRO A N 1
ATOM 718 C CA . PRO A 1 94 ? 6.144 -6.619 6.130 1.00 53.94 94 PRO A CA 1
ATOM 719 C C . PRO A 1 94 ? 7.648 -6.911 6.134 1.00 53.94 94 PRO A C 1
ATOM 721 O O . PRO A 1 94 ? 8.279 -6.859 5.079 1.00 53.94 94 PRO A O 1
ATOM 724 N N . THR A 1 95 ? 8.231 -7.205 7.293 1.00 45.31 95 THR A N 1
ATOM 725 C CA . THR A 1 95 ? 9.680 -7.333 7.496 1.00 45.31 95 THR A CA 1
ATOM 726 C C . THR A 1 95 ? 10.257 -8.717 7.178 1.00 45.31 95 THR A C 1
ATOM 728 O O . THR A 1 95 ? 11.467 -8.810 6.997 1.00 45.31 95 THR A O 1
ATOM 731 N N . LEU A 1 96 ? 9.443 -9.775 7.053 1.00 45.06 96 LEU A N 1
ATOM 732 C CA . LEU A 1 96 ? 9.921 -11.160 6.845 1.00 45.06 96 LEU A CA 1
ATOM 733 C C . LEU A 1 96 ? 9.265 -11.871 5.646 1.00 45.06 96 LEU A C 1
ATOM 735 O O . LEU A 1 96 ? 8.939 -13.053 5.693 1.00 45.06 96 LEU A O 1
ATOM 739 N N . TRP A 1 97 ? 9.071 -11.162 4.531 1.00 55.88 97 TRP A N 1
ATOM 740 C CA . TRP A 1 97 ? 8.506 -11.743 3.303 1.00 55.88 97 TRP A CA 1
ATOM 741 C C . TRP A 1 97 ? 9.589 -11.981 2.248 1.00 55.88 97 TRP A C 1
ATOM 743 O O . TRP A 1 97 ? 10.435 -11.114 2.065 1.00 55.88 97 TRP A O 1
ATOM 753 N N . ASN A 1 98 ? 9.531 -13.122 1.536 1.00 45.16 98 ASN A N 1
ATOM 754 C CA . ASN A 1 98 ? 10.539 -13.758 0.644 1.00 45.16 98 ASN A CA 1
ATOM 755 C C . ASN A 1 98 ? 11.393 -12.879 -0.309 1.00 45.16 98 ASN A C 1
ATOM 757 O O . ASN A 1 98 ? 12.317 -13.380 -0.945 1.00 45.16 98 ASN A O 1
ATOM 761 N N . CYS A 1 99 ? 11.116 -11.585 -0.441 1.00 55.62 99 CYS A N 1
ATOM 762 C CA . CYS A 1 99 ? 12.002 -10.605 -1.062 1.00 55.62 99 CYS A CA 1
ATOM 763 C C . CYS A 1 99 ? 11.974 -9.292 -0.255 1.00 55.62 99 CYS A C 1
ATOM 765 O O . CYS A 1 99 ? 11.322 -8.337 -0.695 1.00 55.62 99 CYS A O 1
ATOM 767 N N . PRO A 1 100 ? 12.699 -9.194 0.877 1.00 52.91 100 PRO A N 1
ATOM 768 C CA . PRO A 1 100 ? 12.781 -7.956 1.662 1.00 52.91 100 PRO A CA 1
ATOM 769 C C . PRO A 1 100 ? 13.343 -6.774 0.846 1.00 52.91 100 PRO A C 1
ATOM 771 O O . PRO A 1 100 ? 13.113 -5.618 1.177 1.00 52.91 100 PRO A O 1
ATOM 774 N N . GLY A 1 101 ? 14.007 -7.038 -0.288 1.00 60.03 101 GLY A N 1
ATOM 775 C CA . GLY A 1 101 ? 14.468 -6.005 -1.219 1.00 60.03 101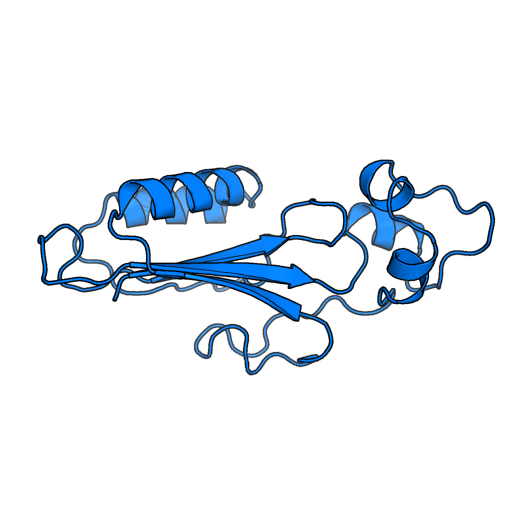 GLY A CA 1
ATOM 776 C C . GLY A 1 101 ? 13.381 -5.351 -2.087 1.00 60.03 101 GLY A C 1
ATOM 777 O O . GLY A 1 101 ? 13.658 -4.313 -2.692 1.00 60.03 101 GLY A O 1
ATOM 778 N N . HIS A 1 102 ? 12.167 -5.919 -2.175 1.00 74.44 102 HIS A N 1
ATOM 779 C CA . HIS A 1 102 ? 11.122 -5.456 -3.103 1.00 74.44 102 HIS A CA 1
ATOM 780 C C . HIS A 1 102 ? 9.934 -4.748 -2.455 1.00 74.44 102 HIS A C 1
ATOM 782 O O . HIS A 1 102 ? 9.072 -4.266 -3.184 1.00 74.44 102 HIS A O 1
ATOM 788 N N . LEU A 1 103 ? 9.870 -4.648 -1.133 1.00 77.62 103 LEU A N 1
ATOM 789 C CA . LEU A 1 103 ? 8.884 -3.822 -0.446 1.00 77.62 103 LEU A CA 1
ATOM 790 C C . LEU A 1 103 ? 9.634 -2.822 0.424 1.00 77.62 103 LEU A C 1
ATOM 792 O O . LEU A 1 103 ? 10.526 -3.198 1.174 1.00 77.62 103 LEU A O 1
ATOM 796 N N . VAL A 1 104 ? 9.298 -1.546 0.297 1.00 80.06 104 VAL A N 1
ATOM 797 C CA . VAL A 1 104 ? 9.982 -0.469 1.011 1.00 80.06 104 VAL A CA 1
ATOM 798 C C . VAL A 1 104 ? 8.973 0.284 1.848 1.00 80.06 104 VAL A C 1
ATOM 800 O O . VAL A 1 104 ? 7.966 0.749 1.320 1.00 80.06 104 VAL A O 1
ATOM 803 N N . LEU A 1 105 ? 9.250 0.415 3.143 1.00 83.56 105 LEU A N 1
ATOM 804 C CA . LEU A 1 105 ? 8.564 1.376 3.997 1.00 83.56 105 LEU A CA 1
ATOM 805 C C . LEU A 1 105 ? 8.974 2.779 3.544 1.00 83.56 105 LEU A C 1
ATOM 807 O O . LEU A 1 105 ? 10.148 3.129 3.626 1.00 83.56 105 LEU A O 1
ATOM 811 N N . VAL A 1 106 ? 8.024 3.554 3.026 1.00 85.38 106 VAL A N 1
ATOM 812 C CA . VAL A 1 106 ? 8.282 4.927 2.562 1.00 85.38 106 VAL A CA 1
ATOM 813 C C . VAL A 1 106 ? 7.926 5.966 3.612 1.00 85.38 106 VAL A C 1
ATOM 815 O O . VAL A 1 106 ? 8.554 7.017 3.657 1.00 85.38 106 VAL A O 1
ATOM 818 N N . SER A 1 107 ? 6.947 5.678 4.469 1.00 85.75 107 SER A N 1
ATOM 819 C CA . SER A 1 107 ? 6.679 6.503 5.641 1.00 85.75 107 SER A CA 1
ATOM 820 C C . SER A 1 107 ? 6.060 5.688 6.766 1.00 85.75 107 SER A C 1
ATOM 822 O O . SER A 1 107 ? 5.288 4.754 6.531 1.00 85.75 107 SER A O 1
ATOM 824 N N . GLU A 1 108 ? 6.409 6.062 7.990 1.00 88.50 108 GLU A N 1
ATOM 825 C CA . GLU A 1 108 ? 5.770 5.612 9.217 1.00 88.50 108 GLU A CA 1
ATOM 826 C C . GLU A 1 108 ? 5.388 6.856 10.011 1.00 88.50 108 GLU A C 1
ATOM 828 O O . GLU A 1 108 ? 6.239 7.654 10.397 1.00 88.50 108 GLU A O 1
ATOM 833 N N . GLU A 1 109 ? 4.088 7.044 10.193 1.00 86.94 109 GLU A N 1
ATOM 834 C CA . GLU A 1 109 ? 3.505 8.225 10.815 1.00 86.94 109 GLU A CA 1
ATOM 835 C C . GLU A 1 109 ? 2.729 7.775 12.052 1.00 86.94 109 GLU A C 1
ATOM 837 O O . GLU A 1 109 ? 1.836 6.927 11.966 1.00 86.94 109 GLU A O 1
ATOM 842 N N . LYS A 1 110 ? 3.059 8.343 13.215 1.00 85.75 110 LYS A N 1
ATOM 843 C CA . LYS A 1 110 ? 2.189 8.260 14.391 1.00 85.75 110 LYS A CA 1
ATOM 844 C C . LYS A 1 110 ? 1.109 9.318 14.231 1.00 85.75 110 LYS A C 1
ATOM 846 O O . LYS A 1 110 ? 1.420 10.503 14.156 1.00 85.75 110 LYS A O 1
ATOM 851 N N . ILE A 1 111 ? -0.139 8.883 14.148 1.00 82.31 111 ILE A N 1
ATOM 852 C CA . ILE A 1 111 ? -1.282 9.770 13.941 1.00 82.31 111 ILE A CA 1
ATOM 853 C C . ILE A 1 111 ? -2.005 9.924 15.277 1.00 82.31 111 ILE A C 1
ATOM 855 O O . ILE A 1 111 ? -2.177 8.950 16.011 1.00 82.31 111 ILE A O 1
ATOM 859 N N . ALA A 1 112 ? -2.379 11.160 15.608 1.00 71.94 112 ALA A N 1
ATOM 860 C CA . ALA A 1 112 ? -3.084 11.464 16.850 1.00 71.94 112 ALA A CA 1
ATOM 861 C C . ALA A 1 112 ? -4.524 10.932 16.833 1.00 71.94 112 ALA A C 1
ATOM 863 O O . ALA A 1 112 ? -5.028 10.467 17.851 1.00 71.94 112 ALA A O 1
ATOM 864 N N . ASP A 1 113 ? -5.170 10.966 15.667 1.00 80.94 113 ASP A N 1
ATOM 865 C CA . ASP A 1 113 ? -6.544 10.525 15.493 1.00 80.94 113 ASP A CA 1
ATOM 866 C C . ASP A 1 113 ? -6.641 9.157 14.776 1.00 80.94 113 ASP A C 1
ATOM 868 O O . ASP A 1 113 ? -5.816 8.769 13.943 1.00 80.94 113 ASP A O 1
ATOM 872 N N . LEU A 1 114 ? -7.692 8.404 15.104 1.00 82.94 114 LEU A N 1
ATOM 873 C CA . LEU A 1 114 ? -8.017 7.138 14.444 1.00 82.94 114 LEU A CA 1
ATOM 874 C C . LEU A 1 114 ? -8.696 7.350 13.079 1.00 82.94 114 LEU A C 1
ATOM 876 O O . LEU A 1 114 ? -8.569 6.511 12.186 1.00 82.94 114 LEU A O 1
ATOM 880 N N . GLN A 1 115 ? -9.439 8.447 12.918 1.00 85.69 115 GLN A N 1
ATOM 881 C CA . GLN A 1 115 ? -10.300 8.689 11.757 1.00 85.69 115 GLN A CA 1
ATOM 882 C C . GLN A 1 115 ? -9.497 8.896 10.469 1.00 85.69 115 GLN A C 1
ATOM 884 O O . GLN A 1 115 ? -9.847 8.341 9.433 1.00 85.69 115 GLN A O 1
ATOM 889 N N . THR A 1 116 ? -8.391 9.624 10.537 1.00 86.25 116 THR A N 1
ATOM 890 C CA . THR A 1 116 ? -7.424 9.858 9.465 1.00 86.25 116 THR A CA 1
ATOM 891 C C . THR A 1 116 ? -6.776 8.549 9.034 1.00 86.25 116 THR A C 1
ATOM 893 O O . THR A 1 116 ? -6.669 8.277 7.834 1.00 86.25 116 THR A O 1
ATOM 896 N N . ALA A 1 117 ? -6.399 7.691 9.987 1.00 84.62 117 ALA A N 1
ATOM 897 C CA . ALA A 1 117 ? -5.823 6.387 9.672 1.00 84.62 117 ALA A CA 1
ATOM 898 C C . ALA A 1 117 ? -6.846 5.462 8.987 1.00 84.62 117 ALA A C 1
ATOM 900 O O . ALA A 1 117 ? -6.530 4.811 7.986 1.00 84.62 117 ALA A O 1
ATOM 901 N N . GLU A 1 118 ? -8.095 5.459 9.461 1.00 87.56 118 GLU A N 1
ATOM 902 C CA . GLU A 1 118 ? -9.184 4.727 8.816 1.00 87.56 118 GLU A CA 1
ATOM 903 C C . GLU A 1 118 ? -9.532 5.291 7.435 1.00 87.56 118 GLU A C 1
ATOM 905 O O . GLU A 1 118 ? -9.721 4.512 6.507 1.00 87.56 118 GLU A O 1
ATOM 910 N N . ALA A 1 119 ? -9.572 6.613 7.259 1.00 88.44 119 ALA A N 1
ATOM 911 C CA . ALA A 1 119 ? -9.871 7.257 5.980 1.00 88.44 119 ALA A CA 1
ATOM 912 C C . ALA A 1 119 ? -8.804 6.941 4.921 1.00 88.44 119 ALA A C 1
ATOM 914 O O . ALA A 1 119 ? -9.125 6.622 3.770 1.00 88.44 119 ALA A O 1
ATOM 915 N N . PHE A 1 120 ? -7.526 6.966 5.315 1.00 88.00 120 PHE A N 1
ATOM 916 C CA . PHE A 1 120 ? -6.432 6.500 4.466 1.00 88.00 120 PHE A CA 1
ATOM 917 C C . PHE A 1 120 ? -6.643 5.045 4.044 1.00 88.00 120 PHE A C 1
ATOM 919 O O . PHE A 1 120 ? -6.551 4.708 2.859 1.00 88.00 120 PHE A O 1
ATOM 926 N N . PHE A 1 121 ? -6.947 4.183 5.012 1.00 86.25 121 PHE A N 1
ATOM 927 C CA . PHE A 1 121 ? -7.075 2.759 4.764 1.00 86.25 121 PHE A CA 1
ATOM 928 C C . PHE A 1 121 ? -8.318 2.423 3.931 1.00 86.25 121 PHE A C 1
ATOM 930 O O . PHE A 1 121 ? -8.244 1.613 3.012 1.00 86.25 121 PHE A O 1
ATOM 937 N N . GLU A 1 122 ? -9.438 3.108 4.147 1.00 89.38 122 GLU A N 1
ATOM 938 C CA . GLU A 1 122 ? -10.660 2.989 3.350 1.00 89.38 122 GLU A CA 1
ATOM 939 C C . GLU A 1 122 ? -10.430 3.294 1.875 1.00 89.38 122 GLU A C 1
ATOM 941 O O . GLU A 1 122 ? -10.937 2.585 1.001 1.00 89.38 122 GLU A O 1
ATOM 946 N N . LYS A 1 123 ? -9.629 4.324 1.579 1.00 86.81 123 LYS A N 1
ATOM 947 C CA . LYS A 1 123 ? -9.249 4.645 0.202 1.00 86.81 123 LYS A CA 1
ATOM 948 C C . LYS A 1 123 ? -8.489 3.489 -0.451 1.00 86.81 123 LYS A C 1
ATOM 950 O O . LYS A 1 123 ? -8.732 3.198 -1.620 1.00 86.81 123 LYS A O 1
ATOM 955 N N . ALA A 1 124 ? -7.611 2.818 0.294 1.00 82.69 124 ALA A N 1
ATOM 956 C CA . ALA A 1 124 ? -6.899 1.639 -0.191 1.00 82.69 124 ALA A CA 1
ATOM 957 C C . ALA A 1 124 ? -7.840 0.433 -0.359 1.00 82.69 124 ALA A C 1
ATOM 959 O O . ALA A 1 124 ? -7.809 -0.231 -1.393 1.00 82.69 124 ALA A O 1
ATOM 960 N N . VAL A 1 125 ? -8.720 0.192 0.615 1.00 82.81 125 VAL A N 1
ATOM 961 C CA . VAL A 1 125 ? -9.659 -0.938 0.644 1.00 82.81 125 VAL A CA 1
ATOM 962 C C . VAL A 1 125 ? -10.676 -0.897 -0.499 1.00 82.81 125 VAL A C 1
ATOM 964 O O . VAL A 1 125 ? -11.045 -1.952 -1.010 1.00 82.81 125 VAL A O 1
ATOM 967 N N . LYS A 1 126 ? -11.098 0.288 -0.964 1.00 84.25 126 LYS A N 1
ATOM 968 C CA . LYS A 1 126 ? -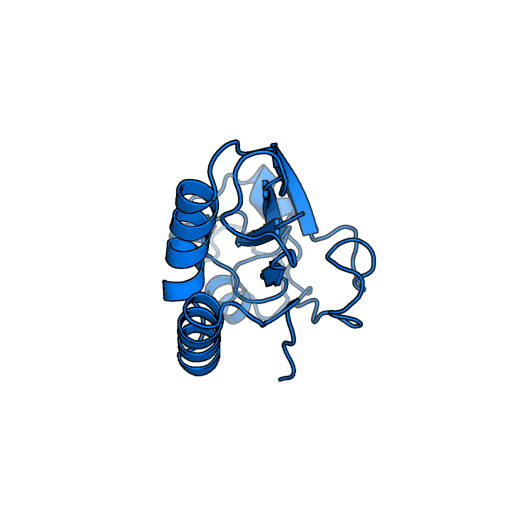11.958 0.426 -2.162 1.00 84.25 126 LYS A CA 1
ATOM 969 C C . LYS A 1 126 ? -11.381 -0.245 -3.412 1.00 84.25 126 LYS A C 1
ATOM 971 O O . LYS A 1 126 ? -12.115 -0.515 -4.354 1.00 84.25 126 LYS A O 1
ATOM 976 N N . LEU A 1 127 ? -10.070 -0.469 -3.436 1.00 78.25 127 LEU A N 1
ATOM 977 C CA . LEU A 1 127 ? -9.338 -1.016 -4.574 1.00 78.25 127 LEU A CA 1
ATOM 978 C C . LEU A 1 127 ? -8.963 -2.491 -4.351 1.00 78.25 127 LEU A C 1
ATOM 980 O O . LEU A 1 127 ? -8.229 -3.081 -5.146 1.00 78.25 127 LEU A O 1
ATOM 984 N N . TRP A 1 128 ? -9.434 -3.086 -3.254 1.00 80.19 128 TRP A N 1
ATOM 985 C CA . TRP A 1 128 ? -9.256 -4.495 -2.928 1.00 80.19 128 TRP A CA 1
ATOM 986 C C . TRP A 1 128 ? -10.422 -5.331 -3.463 1.00 80.19 128 TRP A C 1
ATOM 988 O O . TRP A 1 128 ? -11.496 -4.795 -3.727 1.00 80.19 128 TRP A O 1
ATOM 998 N N . PRO A 1 129 ? -10.263 -6.661 -3.585 1.00 80.06 129 PRO A N 1
ATOM 999 C CA . PRO A 1 129 ? -11.378 -7.535 -3.937 1.00 80.06 129 PRO A CA 1
ATOM 1000 C C . PRO A 1 129 ? -12.560 -7.394 -2.958 1.00 80.06 129 PRO A C 1
ATOM 1002 O O . PRO A 1 129 ? -12.342 -7.312 -1.746 1.00 80.06 129 PRO A O 1
ATOM 1005 N N . ASN A 1 130 ? -13.801 -7.465 -3.462 1.00 80.94 130 ASN A N 1
ATOM 1006 C CA . ASN A 1 130 ? -15.041 -7.273 -2.684 1.00 80.94 130 ASN A CA 1
ATOM 1007 C C . ASN A 1 130 ? -15.080 -8.073 -1.368 1.00 80.94 130 ASN A C 1
ATOM 1009 O O . ASN A 1 130 ? -15.515 -7.560 -0.339 1.00 80.94 130 ASN A O 1
ATOM 1013 N N . GLY A 1 131 ? -14.578 -9.314 -1.365 1.00 80.88 131 GLY A N 1
ATOM 1014 C CA . GLY A 1 131 ? -14.512 -10.136 -0.151 1.00 80.88 131 GLY A CA 1
ATOM 1015 C C . GLY A 1 131 ? -13.627 -9.530 0.947 1.00 80.88 131 GLY A C 1
ATOM 1016 O O . GLY A 1 131 ? -13.983 -9.558 2.124 1.00 80.88 131 GLY A O 1
ATOM 1017 N N . HIS A 1 132 ? -12.501 -8.916 0.579 1.00 76.12 132 HIS A N 1
ATOM 1018 C CA . HIS A 1 132 ? -11.613 -8.236 1.525 1.00 76.12 132 HIS A CA 1
ATOM 1019 C C . HIS A 1 132 ? -12.218 -6.918 2.009 1.00 76.12 132 HIS A C 1
ATOM 1021 O O . HIS A 1 132 ? -12.200 -6.639 3.208 1.00 76.12 132 HIS A O 1
ATOM 1027 N N . GLN A 1 133 ? -12.817 -6.154 1.094 1.00 83.44 133 GLN A N 1
ATOM 1028 C CA . GLN A 1 133 ? -13.519 -4.915 1.415 1.00 83.44 133 GLN A CA 1
ATOM 1029 C C . GLN A 1 133 ? -14.670 -5.145 2.404 1.00 83.44 133 GLN A C 1
ATOM 1031 O O . GLN A 1 133 ? -14.764 -4.457 3.422 1.00 83.44 133 GLN A O 1
ATOM 1036 N N . GLY A 1 134 ? -15.509 -6.155 2.163 1.00 83.19 134 GLY A N 1
ATOM 1037 C CA . GLY A 1 134 ? -16.606 -6.511 3.063 1.00 83.19 134 GLY A CA 1
ATOM 1038 C C . GLY A 1 134 ? -16.123 -6.929 4.455 1.00 83.19 134 GLY A C 1
ATOM 1039 O O . GLY A 1 134 ? -16.717 -6.534 5.460 1.00 83.19 134 GLY A O 1
ATOM 1040 N N . ARG A 1 135 ? -15.012 -7.679 4.536 1.00 81.69 135 ARG A N 1
ATOM 1041 C CA . ARG A 1 135 ? -14.380 -8.043 5.815 1.00 81.69 135 ARG A CA 1
ATOM 1042 C C . ARG A 1 135 ? -13.892 -6.813 6.574 1.00 81.69 135 ARG A C 1
ATOM 1044 O O . ARG A 1 135 ? -14.188 -6.711 7.762 1.00 81.69 135 ARG A O 1
ATOM 1051 N N . PHE A 1 136 ? -13.214 -5.877 5.907 1.00 84.31 136 PHE A N 1
ATOM 1052 C CA . PHE A 1 136 ? -12.779 -4.630 6.539 1.00 84.31 136 PHE A CA 1
ATOM 1053 C C . PHE A 1 136 ? -13.957 -3.878 7.169 1.00 84.31 136 PHE A C 1
ATOM 1055 O O . PHE A 1 136 ? -13.945 -3.631 8.372 1.00 84.31 136 PHE A O 1
ATOM 1062 N N . TYR A 1 137 ? -15.014 -3.591 6.402 1.00 86.88 137 TYR A N 1
ATOM 1063 C CA . TYR A 1 137 ? -16.158 -2.836 6.925 1.00 86.88 137 TYR A CA 1
ATOM 1064 C C . TYR A 1 137 ? -16.907 -3.567 8.042 1.00 86.88 137 TYR A C 1
ATOM 1066 O O . TYR A 1 137 ? -17.380 -2.927 8.981 1.00 86.88 137 TYR A O 1
ATOM 1074 N N . ARG A 1 138 ? -16.992 -4.903 7.982 1.00 85.38 138 ARG A N 1
ATOM 1075 C CA . ARG A 1 138 ? -17.565 -5.710 9.069 1.00 85.38 138 ARG A CA 1
ATOM 1076 C C . ARG A 1 138 ? -16.760 -5.546 10.357 1.00 85.38 138 ARG A C 1
ATOM 1078 O O . ARG A 1 138 ? -17.326 -5.256 11.402 1.00 85.38 138 ARG A O 1
ATOM 1085 N N . ARG A 1 139 ? -15.438 -5.684 10.267 1.00 81.44 139 ARG A N 1
ATOM 1086 C CA . ARG A 1 139 ? -14.516 -5.587 11.406 1.00 81.44 139 ARG A CA 1
ATOM 1087 C C . ARG A 1 139 ? -14.377 -4.161 11.939 1.00 81.44 139 ARG A C 1
ATOM 1089 O O . ARG A 1 139 ? -14.230 -3.981 13.137 1.00 81.44 139 ARG A O 1
ATOM 1096 N N . LYS A 1 140 ? -14.477 -3.139 11.085 1.00 82.12 140 LYS A N 1
ATOM 1097 C CA . LYS A 1 140 ? -14.542 -1.736 11.515 1.00 82.12 140 LYS A CA 1
ATOM 1098 C C . LYS A 1 140 ? -15.735 -1.495 12.450 1.00 82.12 140 LYS A C 1
ATOM 1100 O O . LYS A 1 140 ? -15.602 -0.744 13.410 1.00 82.12 140 LYS A O 1
ATOM 1105 N N . LYS A 1 141 ? -16.874 -2.155 12.216 1.00 82.12 141 LYS A N 1
ATOM 1106 C CA . LYS A 1 141 ? -18.063 -2.070 13.085 1.00 82.12 141 LYS A CA 1
ATOM 1107 C C . LYS A 1 141 ? -17.951 -2.908 14.364 1.00 82.12 141 LYS A C 1
ATOM 1109 O O . LYS A 1 141 ? -18.639 -2.612 15.336 1.00 82.12 141 LYS A O 1
ATOM 1114 N N . ASP A 1 142 ? -17.096 -3.927 14.374 1.00 79.69 142 ASP A N 1
ATOM 1115 C CA . ASP A 1 142 ? -16.888 -4.799 15.527 1.00 79.69 142 ASP A CA 1
ATOM 1116 C C . ASP A 1 142 ? -15.880 -4.181 16.510 1.00 79.69 142 ASP A C 1
ATOM 1118 O O . ASP A 1 142 ? -14.690 -4.056 16.220 1.00 79.69 142 ASP A O 1
ATOM 1122 N N . LYS A 1 143 ? -16.362 -3.796 17.696 1.00 70.19 143 LYS A N 1
ATOM 1123 C CA . LYS A 1 143 ? -15.527 -3.209 18.757 1.00 70.19 143 LYS A CA 1
ATOM 1124 C C . LYS A 1 143 ? -14.650 -4.237 19.480 1.00 70.19 143 LYS A C 1
ATOM 1126 O O . LYS A 1 143 ? -13.740 -3.840 20.197 1.00 70.19 143 LYS A O 1
ATOM 1131 N N . LYS A 1 144 ? -14.917 -5.540 19.333 1.00 70.19 144 LYS A N 1
ATOM 1132 C CA . LYS A 1 144 ? -14.216 -6.606 20.070 1.00 70.19 144 LYS A CA 1
ATOM 1133 C C . LYS A 1 144 ? -13.081 -7.250 19.276 1.00 70.19 144 LYS A C 1
ATOM 1135 O O . LYS A 1 144 ? -12.299 -8.008 19.851 1.00 70.19 144 LYS A O 1
ATOM 1140 N N . ILE A 1 145 ? -12.974 -6.976 17.976 1.00 68.19 145 ILE A N 1
ATOM 1141 C CA . ILE A 1 145 ? 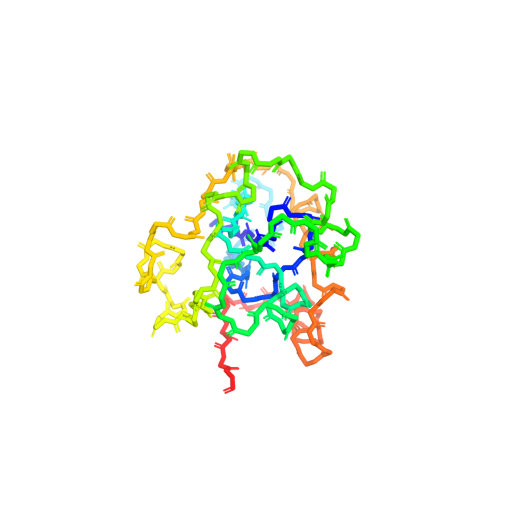-12.016 -7.672 17.121 1.00 68.19 145 ILE A CA 1
ATOM 1142 C C . ILE A 1 145 ? -10.589 -7.128 17.264 1.00 68.19 145 ILE A C 1
ATOM 1144 O O . ILE A 1 145 ? -10.354 -5.922 17.213 1.00 68.19 145 ILE A O 1
ATOM 1148 N N . LYS A 1 146 ? -9.622 -8.042 17.398 1.00 66.88 146 LYS A N 1
ATOM 1149 C CA . LYS A 1 146 ? -8.190 -7.742 17.501 1.00 66.88 146 LYS A CA 1
ATOM 1150 C C . LYS A 1 146 ? -7.458 -8.381 16.319 1.00 66.88 146 LYS A C 1
ATOM 1152 O O . LYS A 1 146 ? -7.582 -9.581 16.090 1.00 66.88 146 LYS A O 1
ATOM 1157 N N . GLY A 1 147 ? -6.710 -7.573 15.573 1.00 65.19 147 GLY A N 1
ATOM 1158 C CA . GLY A 1 147 ? -5.822 -8.034 14.500 1.00 65.19 147 GLY A CA 1
ATOM 1159 C C . GLY A 1 147 ? -6.446 -8.302 13.119 1.00 65.19 147 GLY A C 1
ATOM 1160 O O . GLY A 1 147 ? -7.666 -8.345 12.921 1.00 65.19 147 GLY A O 1
ATOM 1161 N N . VAL A 1 148 ? -5.555 -8.497 12.144 1.00 67.62 148 VAL A N 1
ATOM 1162 C CA . VAL A 1 148 ? -5.841 -8.938 10.771 1.00 67.62 148 VAL A CA 1
ATOM 1163 C C . VAL A 1 148 ? -5.788 -10.459 10.688 1.00 67.62 148 VAL A C 1
ATOM 1165 O O . VAL A 1 148 ? -4.848 -11.055 11.187 1.00 67.62 148 VAL A O 1
ATOM 1168 N N . TRP A 1 149 ? -6.728 -11.082 9.972 1.00 55.47 149 TRP A N 1
ATOM 1169 C CA . TRP A 1 149 ? -6.517 -12.426 9.415 1.00 55.47 149 TRP A CA 1
ATOM 1170 C C . TRP A 1 149 ? -6.878 -12.384 7.930 1.00 55.47 149 TRP A C 1
ATOM 1172 O O . TRP A 1 149 ? -8.052 -12.202 7.593 1.00 55.47 149 TRP A O 1
ATOM 1182 N N . TRP A 1 150 ? -5.882 -12.519 7.054 1.00 59.12 150 TRP A N 1
ATOM 1183 C CA . TRP A 1 150 ? -6.088 -12.720 5.621 1.00 59.12 150 TRP A CA 1
ATOM 1184 C C . TRP A 1 150 ? -5.583 -14.119 5.259 1.00 59.12 150 TRP A C 1
ATOM 1186 O O . TRP A 1 150 ? -4.385 -14.314 5.085 1.00 59.12 150 TRP A O 1
ATOM 1196 N N . SER A 1 151 ? -6.487 -15.089 5.149 1.00 34.06 151 SER A N 1
ATOM 1197 C CA . SER A 1 151 ? -6.242 -16.266 4.315 1.00 34.06 151 SER A CA 1
ATOM 1198 C C . SER A 1 151 ? -6.795 -15.979 2.915 1.00 34.06 151 SER A C 1
ATOM 1200 O O . SER A 1 151 ? -7.846 -15.331 2.780 1.00 34.06 151 SER A O 1
ATOM 1202 N N . LEU A 1 152 ? -6.057 -16.413 1.889 1.00 33.53 152 LEU A N 1
ATOM 1203 C CA . LEU A 1 152 ? -6.637 -16.682 0.572 1.00 33.53 152 LEU A CA 1
ATOM 1204 C C . LEU A 1 152 ? -7.625 -17.843 0.699 1.00 33.53 152 LEU A C 1
ATOM 1206 O O . LEU A 1 152 ? -7.320 -18.771 1.482 1.00 33.53 152 LEU A O 1
#

Organism: NCBI:txid2512241

Sequence (152 aa):
MCNFWATSFPCGCPSWRNSGYEYCAHRGEEGLCTVTLKKYVWKTFCPRARQLLRGKPPKPGTRLPPCCGNLDAPTRAKLCCKCDSTPTDASQGPTLWNCPGHLVLVSEEKIADLQTAEAFFEKAVKLWPNGHQGRFYRRKKDKKIKGVWWSL